Protein AF-A0A3S0NM62-F1 (afdb_monomer)

Solvent-accessible surface area (backbone atoms only — not comparable to full-atom values): 5933 Å² total; per-residue (Å²): 123,70,68,58,61,54,50,38,51,45,35,31,44,70,66,67,36,53,79,73,61,80,57,95,43,70,70,61,40,52,54,52,49,54,52,41,50,56,54,24,48,51,54,47,48,54,57,48,48,42,70,76,36,64,81,37,45,28,71,79,81,40,53,74,68,56,49,54,49,53,33,61,77,67,74,45,89,70,75,88,74,76,75,50,36,35,63,69,49,53,61,52,57,39,38,78,74,70,48,84,130

pLDDT: mean 85.14, std 9.84, range [56.03, 95.38]

Radius of gyration: 15.92 Å; Cα contacts (8 Å, |Δi|>4): 73; chains: 1; bounding box: 34×30×42 Å

Secondary structure (DSSP, 8-state):
-THHHHHHHHIIIIIS-GGG---SSHHHHHHHHHHHHHHHHHHHHHHHHHHH-TT-BGGGTS-HHHHHHHHHHTT-----SS--BHHHHHHHHHHHTT---

Mean predicted aligned error: 6.19 Å

Foldseek 3Di:
DVVLVVQLVCCLCVVVVLVVPPDPDPVVSVVVSVVSSVVSVLVSVLVVVCVVDVQAFLVVNDDPVRVVVLCVVVVHCPPPPSRHTSNVCVVSVVVVVVDDD

Sequence (101 aa):
MRWKIELFHKILKSGCKAEDFKLRTAQRLTNIIAIFCVVSWRISWMTMLNRACKNCPARAALTPGEIGLLQRMIKKKIVDDGLSLLSQYLPQIAKLGGYLA

Structure (mmCIF, N/CA/C/O backbone):
data_AF-A0A3S0NM62-F1
#
_entry.id   AF-A0A3S0NM62-F1
#
loop_
_atom_site.group_PDB
_atom_site.id
_atom_site.type_symbol
_atom_site.label_atom_id
_atom_site.label_alt_id
_atom_site.label_comp_id
_atom_site.label_asym_id
_atom_site.label_entity_id
_atom_site.label_seq_id
_atom_site.pdbx_PDB_ins_code
_atom_site.Cartn_x
_atom_site.Cartn_y
_atom_site.Cartn_z
_atom_site.occupancy
_atom_site.B_iso_or_equiv
_atom_site.auth_seq_id
_atom_site.auth_comp_id
_atom_site.auth_asym_id
_atom_site.auth_atom_id
_atom_site.pdbx_PDB_model_num
ATOM 1 N N . MET A 1 1 ? 9.486 -14.869 8.705 1.00 69.44 1 MET A N 1
ATOM 2 C CA . MET A 1 1 ? 8.630 -13.891 7.981 1.00 69.44 1 MET A CA 1
ATOM 3 C C . MET A 1 1 ? 7.862 -12.905 8.888 1.00 69.44 1 MET A C 1
ATOM 5 O O . MET A 1 1 ? 7.010 -12.181 8.385 1.00 69.44 1 MET A O 1
ATOM 9 N N . ARG A 1 2 ? 8.193 -12.785 10.186 1.00 86.19 2 ARG A N 1
ATOM 10 C CA . ARG A 1 2 ? 7.465 -11.956 11.169 1.00 86.19 2 ARG A CA 1
ATOM 11 C C . ARG A 1 2 ? 7.409 -10.450 10.846 1.00 86.19 2 ARG A C 1
ATOM 13 O O . ARG A 1 2 ? 6.364 -9.833 10.973 1.00 86.19 2 ARG A O 1
ATOM 20 N N . TRP A 1 3 ? 8.487 -9.874 10.323 1.00 89.50 3 TRP A N 1
ATOM 21 C CA . TRP A 1 3 ? 8.566 -8.436 10.026 1.00 89.50 3 TRP A CA 1
ATOM 22 C C . TRP A 1 3 ? 7.538 -7.914 9.007 1.00 89.50 3 TRP A C 1
ATOM 24 O O . TRP A 1 3 ? 7.217 -6.728 9.001 1.00 89.50 3 TRP A O 1
ATOM 34 N N . LYS A 1 4 ? 6.998 -8.777 8.136 1.00 87.56 4 LYS A N 1
ATOM 35 C CA . LYS A 1 4 ? 6.038 -8.358 7.101 1.00 87.56 4 LYS A CA 1
ATOM 36 C C . LYS A 1 4 ? 4.693 -7.933 7.701 1.00 87.56 4 LYS A C 1
ATOM 38 O O . LYS A 1 4 ? 4.122 -6.942 7.253 1.00 87.56 4 LYS A O 1
ATOM 43 N N . ILE A 1 5 ? 4.210 -8.651 8.721 1.00 90.56 5 ILE A N 1
ATOM 44 C CA . ILE A 1 5 ? 2.943 -8.312 9.386 1.00 90.56 5 ILE A CA 1
ATOM 45 C C . ILE A 1 5 ? 3.090 -7.054 10.252 1.00 90.56 5 ILE A C 1
ATOM 47 O O . ILE A 1 5 ? 2.197 -6.212 10.278 1.00 90.56 5 ILE A O 1
ATOM 51 N N . GLU A 1 6 ? 4.256 -6.863 10.872 1.00 92.94 6 GLU A N 1
ATOM 52 C CA . GLU A 1 6 ? 4.571 -5.645 11.627 1.00 92.94 6 GLU A CA 1
ATOM 53 C C . GLU A 1 6 ? 4.621 -4.417 10.706 1.00 92.94 6 GLU A C 1
ATOM 55 O O . GLU A 1 6 ? 4.068 -3.369 11.040 1.00 92.94 6 GLU A O 1
ATOM 60 N N . LEU A 1 7 ? 5.195 -4.553 9.503 1.00 91.75 7 LEU A N 1
ATOM 61 C CA . LEU A 1 7 ? 5.188 -3.486 8.501 1.00 91.75 7 LEU A CA 1
ATOM 6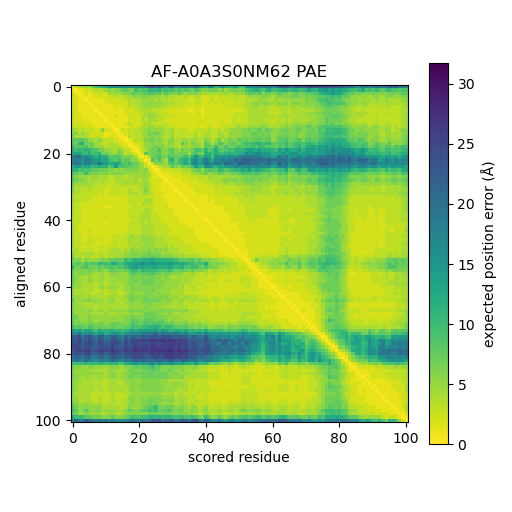2 C C . LEU A 1 7 ? 3.769 -3.153 8.022 1.00 91.75 7 LEU A C 1
ATOM 64 O O . LEU A 1 7 ? 3.444 -1.977 7.875 1.00 91.75 7 LEU A O 1
ATOM 68 N N . PHE A 1 8 ? 2.913 -4.158 7.812 1.00 92.31 8 PHE A N 1
ATOM 69 C CA . PHE A 1 8 ? 1.508 -3.929 7.471 1.00 92.31 8 PHE A CA 1
ATOM 70 C C . PHE A 1 8 ? 0.784 -3.134 8.568 1.00 92.31 8 PHE A C 1
ATOM 72 O O . PHE A 1 8 ? 0.167 -2.114 8.267 1.00 92.31 8 PHE A O 1
ATOM 79 N N . HIS A 1 9 ? 0.924 -3.527 9.839 1.00 91.81 9 HIS A N 1
ATOM 80 C CA . HIS A 1 9 ? 0.344 -2.770 10.952 1.00 91.81 9 HIS A CA 1
ATOM 81 C C . HIS A 1 9 ? 0.927 -1.360 11.071 1.00 91.81 9 HIS A C 1
ATOM 83 O O . HIS A 1 9 ? 0.191 -0.430 11.390 1.00 91.81 9 HIS A O 1
ATOM 89 N N . LYS A 1 10 ? 2.215 -1.167 10.763 1.00 92.69 10 LYS A N 1
ATOM 90 C CA . LYS A 1 10 ? 2.828 0.166 10.716 1.00 92.69 10 LYS A CA 1
ATOM 91 C C . LYS A 1 10 ? 2.201 1.045 9.631 1.00 92.69 10 LYS A C 1
ATOM 93 O O . LYS A 1 10 ? 1.912 2.209 9.893 1.00 92.69 10 LYS A O 1
ATOM 98 N N . ILE A 1 11 ? 1.958 0.502 8.436 1.00 92.50 11 ILE A N 1
ATOM 99 C CA . ILE A 1 11 ? 1.278 1.228 7.350 1.00 92.50 11 ILE A CA 1
ATOM 100 C C . ILE A 1 11 ? -0.156 1.572 7.765 1.00 92.50 11 ILE A C 1
ATOM 102 O O . ILE A 1 11 ? -0.560 2.723 7.637 1.00 92.50 11 ILE A O 1
ATOM 106 N N . LEU A 1 12 ? -0.891 0.615 8.333 1.00 91.50 12 LEU A N 1
ATOM 107 C CA . LEU A 1 12 ? -2.277 0.810 8.760 1.00 91.50 12 LEU A CA 1
ATOM 108 C C . LEU A 1 12 ? -2.416 1.874 9.855 1.00 91.50 12 LEU A C 1
ATOM 110 O O . LEU A 1 12 ? -3.247 2.775 9.756 1.00 91.50 12 LEU A O 1
ATOM 114 N N . LYS A 1 13 ? -1.594 1.781 10.901 1.00 88.44 13 LYS A N 1
ATOM 115 C CA . LYS A 1 13 ? -1.708 2.645 12.078 1.00 88.44 13 LYS A CA 1
ATOM 116 C C . LYS A 1 13 ? -1.046 3.995 11.868 1.00 88.44 13 LYS A C 1
ATOM 118 O O . LYS A 1 13 ? -1.692 5.013 12.056 1.00 88.44 13 LYS A O 1
ATOM 123 N N . SER A 1 14 ? 0.218 4.017 11.451 1.00 88.56 14 SER A N 1
ATOM 124 C CA . SER A 1 14 ? 0.989 5.260 11.325 1.00 88.56 14 SER A CA 1
ATOM 125 C C . SER A 1 14 ? 0.870 5.900 9.941 1.00 88.56 14 SER A C 1
ATOM 127 O O . SER A 1 14 ? 0.914 7.120 9.837 1.00 88.56 14 SER A O 1
ATOM 129 N N . GLY A 1 15 ? 0.729 5.097 8.881 1.00 85.38 15 GLY A N 1
ATOM 130 C CA . GLY A 1 15 ? 0.592 5.595 7.508 1.00 85.38 15 GLY A CA 1
ATOM 131 C C . GLY A 1 15 ? -0.811 6.129 7.224 1.00 85.38 15 GLY A C 1
ATOM 132 O O . GLY A 1 15 ? -0.977 7.311 6.942 1.00 85.38 15 GLY A O 1
ATOM 133 N N . CYS A 1 16 ? -1.830 5.276 7.351 1.00 84.88 16 CYS A N 1
ATOM 134 C CA . CYS A 1 16 ? -3.232 5.667 7.172 1.00 84.88 16 CYS A CA 1
ATOM 135 C C . CYS A 1 16 ? -3.817 6.415 8.379 1.00 84.88 16 CYS A C 1
ATOM 137 O O . CYS A 1 16 ? -4.949 6.885 8.296 1.00 84.88 16 CYS A O 1
ATOM 139 N N . LYS A 1 17 ? -3.065 6.525 9.486 1.00 83.81 17 LYS A N 1
ATOM 140 C CA . LYS A 1 17 ? -3.497 7.196 10.721 1.00 83.81 17 LYS A CA 1
ATOM 141 C C . LYS A 1 17 ? -4.838 6.672 11.233 1.00 83.81 17 LYS A C 1
ATOM 143 O O . LYS A 1 17 ? -5.674 7.435 11.704 1.00 83.81 17 LYS A O 1
ATOM 148 N N . ALA A 1 18 ? -5.059 5.358 11.125 1.00 78.44 18 ALA A N 1
ATOM 149 C CA . ALA A 1 18 ? -6.353 4.746 11.425 1.00 78.44 18 ALA A CA 1
ATOM 150 C C . ALA A 1 18 ? -6.865 5.070 12.843 1.00 78.44 18 ALA A C 1
ATOM 152 O O . ALA A 1 18 ? -8.069 5.192 13.045 1.00 78.44 18 ALA A O 1
ATOM 153 N N . GLU A 1 19 ? -5.955 5.248 13.804 1.00 77.25 19 GLU A N 1
ATOM 154 C CA . GLU A 1 19 ? -6.267 5.543 15.209 1.00 77.25 19 GLU A CA 1
ATOM 155 C C . GLU A 1 19 ? -6.642 7.021 15.455 1.00 77.25 19 GLU A C 1
ATOM 157 O O . GLU A 1 19 ? -7.305 7.327 16.446 1.00 77.25 19 GLU A O 1
ATOM 162 N N . ASP A 1 20 ? -6.308 7.931 14.531 1.00 79.75 20 ASP A N 1
ATOM 163 C CA . ASP A 1 20 ? -6.660 9.356 14.631 1.00 79.75 20 ASP A CA 1
ATOM 164 C C . ASP A 1 20 ? -8.129 9.615 14.247 1.00 79.75 20 ASP A C 1
ATOM 166 O O . ASP A 1 20 ? -8.716 10.640 14.612 1.00 79.75 20 ASP A O 1
ATOM 170 N N . PHE 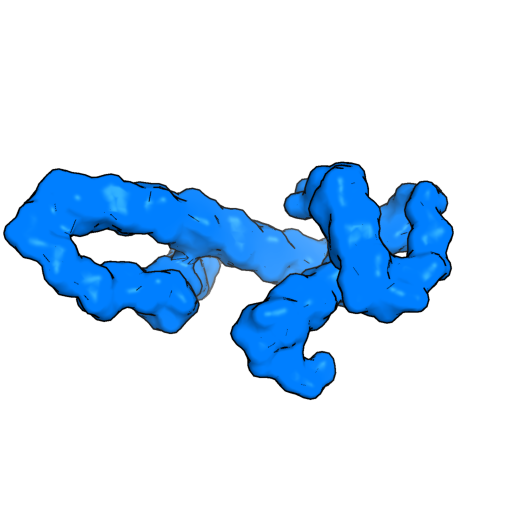A 1 21 ? -8.765 8.673 13.540 1.00 73.06 21 PHE A N 1
ATOM 171 C CA . PHE A 1 21 ? -10.173 8.755 13.162 1.00 73.06 21 PHE A CA 1
ATOM 172 C C . PHE A 1 21 ? -11.075 8.433 14.360 1.00 73.06 21 PHE A C 1
ATOM 174 O O . PHE A 1 21 ? -11.580 7.323 14.520 1.00 73.06 21 PHE A O 1
ATOM 181 N N . LYS A 1 22 ? -11.331 9.446 15.196 1.00 70.31 22 LYS A N 1
ATOM 182 C CA . LYS A 1 22 ? -12.251 9.392 16.350 1.00 70.31 22 LYS A CA 1
ATOM 183 C C . LYS A 1 22 ? -13.726 9.381 15.923 1.00 70.31 22 LYS A C 1
ATOM 185 O O . LYS A 1 22 ? -14.503 10.280 16.251 1.00 70.31 22 LYS A O 1
ATOM 190 N N . LEU A 1 23 ? -14.124 8.378 15.145 1.00 72.69 23 LEU A N 1
ATOM 191 C CA . LEU A 1 23 ? -15.513 8.199 14.730 1.00 72.69 23 LEU A CA 1
ATOM 192 C C . LEU A 1 23 ? -16.370 7.775 15.929 1.00 72.69 23 LEU A C 1
ATOM 194 O O . LEU A 1 23 ? -16.037 6.846 16.656 1.00 72.69 23 LEU A O 1
ATOM 198 N N . ARG A 1 24 ? -17.504 8.459 16.118 1.00 72.56 24 ARG A N 1
ATOM 199 C CA . ARG A 1 24 ? -18.343 8.362 17.329 1.00 72.56 24 ARG A CA 1
ATOM 200 C C . ARG A 1 24 ? -19.128 7.050 17.479 1.00 72.56 24 ARG A C 1
ATOM 202 O O . ARG A 1 24 ? -19.776 6.853 18.497 1.00 72.56 24 ARG A O 1
ATOM 209 N N . THR A 1 25 ? -19.103 6.167 16.480 1.00 81.56 25 THR A N 1
ATOM 210 C CA . THR A 1 25 ? -19.872 4.909 16.474 1.00 81.56 25 THR A CA 1
ATOM 211 C C . THR A 1 25 ? -18.997 3.748 16.024 1.00 81.56 25 THR A C 1
ATOM 213 O O . THR A 1 25 ? -18.308 3.879 15.006 1.00 81.56 25 THR A O 1
ATOM 216 N N . ALA A 1 26 ? -19.113 2.599 16.696 1.00 82.31 26 ALA A N 1
ATOM 217 C CA . ALA A 1 26 ? -18.368 1.380 16.373 1.00 82.31 26 ALA A CA 1
ATOM 218 C C . ALA A 1 26 ? -18.500 0.976 14.893 1.00 82.31 26 ALA A C 1
ATOM 220 O O . ALA A 1 26 ? -17.497 0.725 14.240 1.00 82.31 26 ALA A O 1
ATOM 221 N N . GLN A 1 27 ? -19.707 1.029 14.317 1.00 85.50 27 GLN A N 1
ATOM 222 C CA . GLN A 1 27 ? -19.937 0.647 12.917 1.00 85.50 27 GLN A CA 1
ATOM 223 C C . GLN A 1 27 ? -19.160 1.516 11.911 1.00 85.50 27 GLN A C 1
ATOM 225 O O . GLN A 1 27 ? -18.548 1.002 10.978 1.00 85.50 27 GLN A O 1
ATOM 230 N N . ARG A 1 28 ? -19.135 2.843 12.103 1.00 85.19 28 ARG A N 1
ATOM 231 C CA . ARG A 1 28 ? -18.362 3.748 11.229 1.00 85.19 28 ARG A CA 1
ATOM 232 C C . ARG A 1 28 ? -16.857 3.531 11.381 1.00 85.19 28 ARG A C 1
ATOM 234 O O . ARG A 1 28 ? -16.137 3.615 10.389 1.00 85.19 28 ARG A O 1
ATOM 241 N N . LEU A 1 29 ? -16.403 3.225 12.597 1.00 85.00 29 LEU A N 1
ATOM 242 C CA . LEU A 1 29 ? -15.013 2.872 12.868 1.00 85.00 29 LEU A CA 1
ATOM 243 C C . LEU A 1 29 ? -14.622 1.566 12.159 1.00 85.00 29 LEU A C 1
ATOM 245 O O . LEU A 1 29 ? -13.601 1.517 11.480 1.00 85.00 29 LEU A O 1
ATOM 249 N N . THR A 1 30 ? -15.455 0.529 12.229 1.00 87.56 30 THR A N 1
ATOM 250 C CA . THR A 1 30 ? -15.207 -0.735 11.522 1.00 87.56 30 THR A CA 1
ATOM 251 C C . THR A 1 30 ? -15.128 -0.529 10.010 1.00 87.56 30 THR A C 1
ATOM 253 O O . THR A 1 30 ? -14.202 -1.031 9.374 1.00 87.56 30 THR A O 1
ATOM 256 N N . ASN A 1 31 ? -16.039 0.262 9.434 1.00 90.62 31 ASN A N 1
ATOM 257 C CA . ASN A 1 31 ? -16.051 0.525 7.995 1.00 90.62 31 ASN A CA 1
ATOM 258 C C . ASN A 1 31 ? -14.780 1.243 7.522 1.00 90.62 31 ASN A C 1
ATOM 260 O O . ASN A 1 31 ? -14.200 0.856 6.508 1.00 90.62 31 ASN A O 1
ATOM 264 N N . ILE A 1 32 ? -14.317 2.266 8.251 1.00 89.56 32 ILE A N 1
ATOM 265 C CA . ILE A 1 32 ? -13.105 2.987 7.845 1.00 89.56 32 ILE A CA 1
ATOM 266 C C . ILE A 1 32 ? -11.849 2.128 8.016 1.00 89.56 32 ILE A C 1
ATOM 268 O O . ILE A 1 32 ? -10.981 2.138 7.146 1.00 89.56 32 ILE A O 1
ATOM 272 N N . ILE A 1 33 ? -11.779 1.320 9.081 1.00 89.81 33 ILE A N 1
ATOM 273 C CA . ILE A 1 33 ? -10.673 0.380 9.290 1.00 89.81 33 ILE A CA 1
ATOM 274 C C . ILE A 1 33 ? -10.634 -0.646 8.156 1.00 89.81 33 ILE A C 1
ATOM 276 O O . ILE A 1 33 ? -9.558 -0.918 7.632 1.00 89.81 33 ILE A O 1
ATOM 280 N N . ALA A 1 34 ? -11.784 -1.170 7.723 1.00 92.88 34 ALA A N 1
ATOM 281 C CA . ALA A 1 34 ? -11.849 -2.105 6.602 1.00 92.88 34 ALA A CA 1
ATOM 282 C C . ALA A 1 34 ? -11.278 -1.494 5.310 1.00 92.88 34 ALA A C 1
ATOM 284 O O . ALA A 1 34 ? -10.462 -2.125 4.636 1.00 92.88 34 ALA A O 1
ATOM 285 N N . ILE A 1 35 ? -11.630 -0.240 5.004 1.00 93.00 35 ILE A N 1
ATOM 286 C CA . ILE A 1 35 ? -11.075 0.492 3.855 1.00 93.00 35 ILE A CA 1
ATOM 287 C C . ILE A 1 35 ? -9.560 0.669 4.014 1.00 93.00 35 ILE A C 1
ATOM 289 O O . ILE A 1 35 ? -8.796 0.373 3.090 1.00 93.00 35 ILE A O 1
ATOM 293 N N . PHE A 1 36 ? -9.097 1.093 5.192 1.00 93.19 36 PHE A N 1
ATOM 294 C CA . PHE A 1 36 ? -7.668 1.258 5.446 1.00 93.19 36 PHE A CA 1
ATOM 295 C C . PHE A 1 36 ? -6.892 -0.052 5.376 1.00 93.19 36 PHE A C 1
ATOM 297 O O . PHE A 1 36 ? -5.750 -0.030 4.923 1.00 93.19 36 PHE A O 1
ATOM 304 N N . CYS A 1 37 ? -7.483 -1.191 5.734 1.00 94.06 37 CYS A N 1
ATOM 305 C CA . CYS A 1 37 ? -6.856 -2.498 5.555 1.00 94.06 37 CYS A CA 1
ATOM 306 C C . CYS A 1 37 ? -6.569 -2.787 4.075 1.00 94.06 37 CYS A C 1
ATOM 308 O O . CYS A 1 37 ? -5.455 -3.198 3.748 1.00 94.06 37 CYS A O 1
ATOM 310 N N . VAL A 1 38 ? -7.521 -2.517 3.174 1.00 95.38 38 VAL A N 1
ATOM 311 C CA . VAL A 1 38 ? -7.341 -2.719 1.723 1.00 95.38 38 VAL A CA 1
ATOM 312 C C . VAL A 1 38 ? -6.250 -1.799 1.172 1.00 95.38 38 VAL A C 1
ATOM 314 O O . VAL A 1 38 ? -5.344 -2.256 0.470 1.00 95.38 38 VAL A O 1
ATOM 317 N N . VAL A 1 39 ? -6.285 -0.515 1.537 1.00 93.31 39 VAL A N 1
ATOM 318 C CA . VAL A 1 39 ? -5.279 0.472 1.108 1.00 93.31 39 VAL A CA 1
ATOM 319 C C . VAL A 1 39 ? -3.891 0.109 1.644 1.00 93.31 39 VAL A C 1
ATOM 321 O O . VAL A 1 39 ? -2.917 0.066 0.891 1.00 93.31 39 VAL A O 1
ATOM 324 N N . SER A 1 40 ? -3.796 -0.227 2.931 1.00 94.00 40 SER A N 1
ATOM 325 C CA . SER A 1 40 ? -2.539 -0.604 3.587 1.00 94.00 40 SER A CA 1
ATOM 326 C C . SER A 1 40 ? -1.945 -1.869 2.987 1.00 94.00 40 SER A C 1
ATOM 328 O O . SER A 1 40 ? -0.733 -1.947 2.777 1.00 94.00 40 SER A O 1
ATOM 330 N N . TRP A 1 41 ? -2.792 -2.851 2.669 1.00 94.94 41 TRP A N 1
ATOM 331 C CA . TRP A 1 41 ? -2.367 -4.066 1.989 1.00 94.94 41 TRP A CA 1
ATOM 332 C C . TRP A 1 41 ? -1.789 -3.733 0.617 1.00 94.94 41 TRP A C 1
ATOM 334 O O . TRP A 1 41 ? -0.689 -4.186 0.304 1.00 94.94 41 TRP A O 1
ATOM 344 N N . ARG A 1 42 ? -2.469 -2.883 -0.165 1.00 95.00 42 ARG A N 1
ATOM 345 C CA . ARG A 1 42 ? -2.003 -2.486 -1.497 1.00 95.00 42 ARG A CA 1
ATOM 346 C C . ARG A 1 42 ? -0.641 -1.796 -1.433 1.00 95.00 42 ARG A C 1
ATOM 348 O O . ARG A 1 42 ? 0.262 -2.178 -2.172 1.00 95.00 42 ARG A O 1
ATOM 355 N N . ILE A 1 43 ? -0.461 -0.841 -0.519 1.00 92.69 43 ILE A N 1
ATOM 356 C CA . ILE A 1 43 ? 0.819 -0.140 -0.313 1.00 92.69 43 ILE A CA 1
ATOM 357 C C . ILE A 1 43 ? 1.921 -1.126 0.097 1.00 92.69 43 ILE A C 1
ATOM 359 O O . ILE A 1 43 ? 3.016 -1.111 -0.477 1.00 92.69 43 ILE A O 1
ATOM 363 N N . SER A 1 44 ? 1.631 -1.998 1.069 1.00 93.50 44 SER A N 1
ATOM 364 C CA . SER A 1 44 ? 2.579 -3.000 1.564 1.00 93.50 44 SER A CA 1
ATOM 365 C C . SER A 1 44 ? 3.014 -3.940 0.441 1.00 93.50 44 SER A C 1
ATOM 367 O O . SER A 1 44 ? 4.208 -4.121 0.201 1.00 93.50 44 SER A O 1
ATOM 369 N N . TRP A 1 45 ? 2.050 -4.457 -0.320 1.00 94.12 45 TRP A N 1
ATOM 370 C CA . TRP A 1 45 ? 2.286 -5.360 -1.436 1.00 94.12 45 TRP A CA 1
ATOM 371 C C . TRP A 1 45 ? 3.115 -4.712 -2.549 1.00 94.12 45 TRP A C 1
ATOM 373 O O . TRP A 1 45 ? 4.128 -5.285 -2.937 1.00 94.12 45 TRP A O 1
ATOM 383 N N . MET A 1 46 ? 2.773 -3.503 -3.007 1.00 93.06 46 MET A N 1
ATOM 384 C CA . MET A 1 46 ? 3.545 -2.807 -4.050 1.00 93.06 46 MET A CA 1
ATOM 385 C C . MET A 1 46 ? 4.987 -2.518 -3.610 1.00 93.06 46 MET A C 1
ATOM 387 O O . MET A 1 46 ? 5.935 -2.724 -4.370 1.00 93.06 46 MET A O 1
ATOM 391 N N . THR A 1 47 ? 5.167 -2.092 -2.356 1.00 91.06 47 THR A N 1
ATOM 392 C CA . THR A 1 47 ? 6.494 -1.838 -1.778 1.00 91.06 47 THR A CA 1
ATOM 393 C C . THR A 1 47 ? 7.327 -3.116 -1.740 1.00 91.06 47 THR A C 1
ATOM 395 O O . THR A 1 47 ? 8.509 -3.118 -2.084 1.00 91.06 47 THR A O 1
ATOM 398 N N . MET A 1 48 ? 6.712 -4.221 -1.325 1.00 91.94 48 MET A N 1
ATOM 399 C CA . MET A 1 48 ? 7.358 -5.524 -1.270 1.00 91.94 48 MET A CA 1
ATOM 400 C C . MET A 1 48 ? 7.672 -6.086 -2.655 1.00 91.94 48 MET A C 1
ATOM 402 O O . MET A 1 48 ? 8.765 -6.614 -2.846 1.00 91.94 48 MET A O 1
ATOM 406 N N . LEU A 1 49 ? 6.757 -5.938 -3.612 1.00 92.38 49 LEU A N 1
ATOM 407 C CA . LEU A 1 49 ? 6.927 -6.380 -4.992 1.00 92.38 49 LEU A CA 1
ATOM 408 C C . LEU A 1 49 ? 8.160 -5.728 -5.622 1.00 92.38 49 LEU A C 1
ATOM 410 O O . LEU A 1 49 ? 9.021 -6.423 -6.152 1.00 92.38 49 LEU A O 1
ATOM 414 N N . ASN A 1 50 ? 8.306 -4.413 -5.463 1.00 90.62 50 ASN A N 1
ATOM 415 C CA . ASN A 1 50 ? 9.459 -3.679 -5.979 1.00 90.62 50 ASN A CA 1
ATOM 416 C C . ASN A 1 50 ? 10.786 -4.058 -5.299 1.00 90.62 50 ASN A C 1
ATOM 418 O O . ASN A 1 50 ? 11.842 -4.028 -5.926 1.00 90.62 50 ASN A O 1
ATOM 422 N N . ARG A 1 51 ? 10.750 -4.434 -4.013 1.00 89.75 51 ARG A N 1
ATOM 423 C CA . ARG A 1 51 ? 11.938 -4.937 -3.300 1.00 89.75 51 ARG A CA 1
ATOM 424 C C . ARG A 1 51 ? 12.333 -6.338 -3.761 1.00 89.75 51 ARG A C 1
ATOM 426 O O . ARG A 1 51 ? 13.522 -6.616 -3.865 1.00 89.75 51 ARG A O 1
ATOM 433 N N . ALA A 1 52 ? 11.353 -7.205 -4.007 1.00 91.00 52 ALA A N 1
ATOM 434 C CA . ALA A 1 52 ? 11.580 -8.584 -4.430 1.00 91.00 52 ALA A CA 1
ATOM 435 C C . ALA A 1 52 ? 12.011 -8.680 -5.901 1.00 91.00 52 ALA A C 1
ATOM 437 O O . ALA A 1 52 ? 12.840 -9.517 -6.242 1.00 91.00 52 ALA A O 1
ATOM 438 N N . CYS A 1 53 ? 11.476 -7.818 -6.768 1.00 88.44 53 CYS A N 1
ATOM 439 C CA . 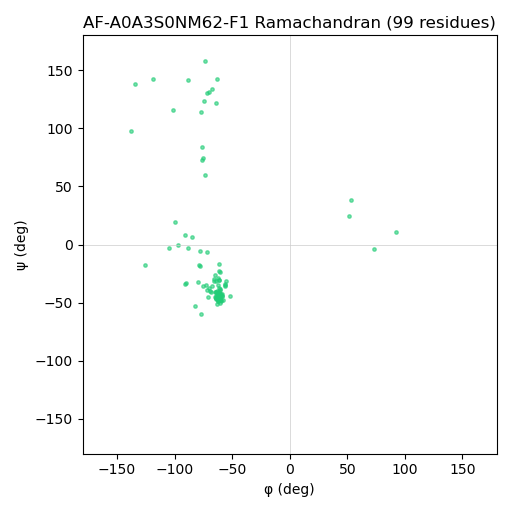CYS A 1 53 ? 11.781 -7.798 -8.192 1.00 88.44 53 CYS A CA 1
ATOM 440 C C . CYS A 1 53 ? 11.956 -6.352 -8.675 1.00 88.44 53 CYS A C 1
ATOM 442 O O . CYS A 1 53 ? 10.988 -5.661 -8.993 1.00 88.44 53 CYS A O 1
ATOM 444 N N . LYS A 1 54 ? 13.212 -5.894 -8.764 1.00 80.94 54 LYS A N 1
ATOM 445 C CA . LYS A 1 54 ? 13.540 -4.534 -9.239 1.00 80.94 54 LYS A CA 1
ATOM 446 C C . LYS A 1 54 ? 13.165 -4.297 -10.707 1.00 80.94 54 LYS A C 1
ATOM 448 O O . LYS A 1 54 ? 12.893 -3.158 -11.086 1.00 80.94 54 LYS A O 1
ATOM 453 N N . ASN A 1 55 ? 13.119 -5.370 -11.498 1.00 85.75 55 ASN A N 1
ATOM 454 C CA . ASN A 1 55 ? 12.823 -5.337 -12.931 1.00 85.75 55 ASN A CA 1
ATOM 455 C C . ASN A 1 55 ? 11.357 -5.704 -13.233 1.00 85.75 55 ASN A C 1
ATOM 457 O O . ASN A 1 55 ? 11.030 -6.106 -14.346 1.00 85.75 55 ASN A O 1
ATOM 461 N N . CYS A 1 56 ? 10.470 -5.609 -12.238 1.00 88.75 56 CYS A N 1
ATOM 462 C CA . CYS A 1 56 ? 9.059 -5.930 -12.412 1.00 88.75 56 CYS A CA 1
ATOM 463 C C . CYS A 1 56 ? 8.389 -4.901 -13.344 1.00 88.75 56 CYS A C 1
ATOM 465 O O . CYS A 1 56 ? 8.583 -3.694 -13.140 1.00 88.75 56 CYS A O 1
ATOM 467 N N . PRO A 1 57 ? 7.592 -5.332 -14.341 1.00 90.00 57 PRO A N 1
ATOM 468 C CA . PRO A 1 57 ? 6.866 -4.404 -15.199 1.00 90.00 57 PRO A CA 1
ATOM 469 C C . PRO A 1 57 ? 5.851 -3.604 -14.377 1.00 90.00 57 PRO A C 1
ATOM 471 O O . PRO A 1 57 ? 5.195 -4.141 -13.485 1.00 90.00 57 PRO A O 1
ATOM 474 N N . ALA A 1 58 ? 5.669 -2.322 -14.697 1.00 89.31 58 ALA A N 1
ATOM 475 C CA . ALA A 1 58 ? 4.727 -1.448 -13.993 1.00 89.31 58 ALA A CA 1
ATOM 476 C C . ALA A 1 58 ? 3.293 -2.000 -14.002 1.00 89.31 58 ALA A C 1
ATOM 478 O O . ALA A 1 58 ? 2.582 -1.903 -13.001 1.00 89.31 58 ALA A O 1
ATOM 479 N N . ARG A 1 59 ? 2.911 -2.677 -15.093 1.00 90.06 59 ARG A N 1
ATOM 480 C CA . ARG A 1 59 ? 1.611 -3.346 -15.258 1.00 90.06 59 ARG A CA 1
ATOM 481 C C . ARG A 1 59 ? 1.339 -4.459 -14.243 1.00 90.06 59 ARG A C 1
ATOM 483 O O . ARG A 1 59 ? 0.190 -4.846 -14.074 1.00 90.06 59 ARG A O 1
ATOM 490 N N . ALA A 1 60 ? 2.359 -4.960 -13.543 1.00 90.44 60 ALA A N 1
ATOM 491 C CA . ALA A 1 60 ? 2.159 -5.929 -12.470 1.00 90.44 60 ALA A CA 1
ATOM 492 C C . ALA A 1 60 ? 1.393 -5.329 -11.282 1.00 90.44 60 ALA A C 1
ATOM 494 O O . ALA A 1 60 ? 0.683 -6.055 -10.597 1.00 90.44 60 ALA A O 1
ATOM 495 N N . ALA A 1 61 ? 1.525 -4.021 -11.033 1.00 91.12 61 ALA A N 1
ATOM 496 C CA . ALA A 1 61 ? 0.902 -3.345 -9.894 1.00 91.12 61 ALA A CA 1
ATOM 497 C C . ALA A 1 61 ? 0.035 -2.136 -10.263 1.00 91.12 61 ALA A C 1
ATOM 499 O O . ALA A 1 61 ? -0.774 -1.715 -9.439 1.00 91.12 61 ALA A O 1
ATOM 500 N N . LEU A 1 62 ? 0.181 -1.579 -11.461 1.00 90.94 62 LEU A N 1
ATOM 501 C CA . LEU A 1 62 ? -0.561 -0.409 -11.916 1.00 90.94 62 LEU A CA 1
ATOM 502 C C . LEU A 1 62 ? -1.389 -0.759 -13.146 1.00 90.94 62 LEU A C 1
ATOM 504 O O . LEU A 1 62 ? -0.957 -1.499 -14.028 1.00 90.94 62 LEU A O 1
ATOM 508 N N . THR A 1 63 ? -2.584 -0.198 -13.212 1.00 92.50 63 THR A N 1
ATOM 509 C CA . THR A 1 63 ? -3.445 -0.287 -14.386 1.00 92.50 63 THR A CA 1
ATOM 510 C C . THR A 1 63 ? -2.922 0.615 -15.512 1.00 92.50 63 THR A C 1
ATOM 512 O O . THR A 1 63 ? -2.229 1.603 -15.247 1.00 92.50 63 THR A O 1
ATOM 515 N N . PRO A 1 64 ? -3.278 0.347 -16.783 1.00 89.00 64 PRO A N 1
ATOM 516 C CA . PRO A 1 64 ? -2.897 1.219 -17.899 1.00 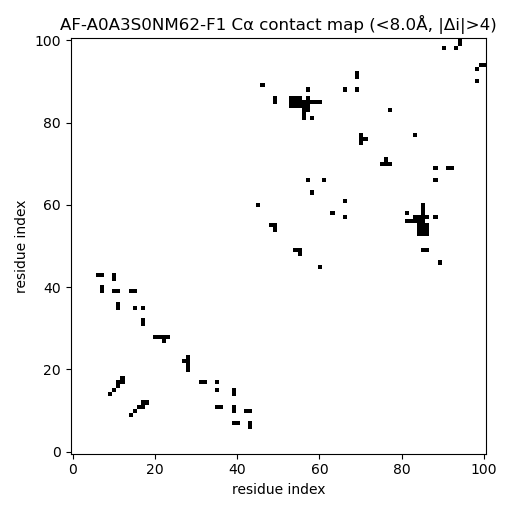89.00 64 PRO A CA 1
ATOM 517 C C . PRO A 1 64 ? -3.357 2.674 -17.712 1.00 89.00 64 PRO A C 1
ATOM 519 O O . PRO A 1 64 ? -2.637 3.604 -18.070 1.00 89.00 64 PRO A O 1
ATOM 522 N N . GLY A 1 65 ? -4.531 2.874 -17.101 1.00 90.38 65 GLY A N 1
ATOM 523 C CA . GLY A 1 65 ? -5.056 4.203 -16.782 1.00 90.38 65 GLY A CA 1
ATOM 524 C C . GLY A 1 65 ? -4.205 4.947 -15.750 1.00 90.38 65 GLY A C 1
ATOM 525 O O . GLY A 1 65 ? -3.869 6.110 -15.963 1.00 90.38 65 GLY A O 1
ATOM 526 N N . GLU A 1 66 ? -3.799 4.275 -14.668 1.00 91.06 66 GLU A N 1
ATOM 527 C CA . GLU A 1 66 ? -2.913 4.851 -13.644 1.00 91.06 66 GLU A CA 1
ATOM 528 C C . GLU A 1 66 ? -1.530 5.187 -14.212 1.00 91.06 66 GLU A C 1
ATOM 530 O O . GLU A 1 66 ? -0.990 6.255 -13.926 1.00 91.06 66 GLU A O 1
ATOM 535 N N . ILE A 1 67 ? -0.974 4.315 -15.060 1.00 89.62 67 ILE A N 1
ATOM 536 C CA . ILE A 1 67 ? 0.303 4.558 -15.745 1.00 89.62 67 ILE A CA 1
ATOM 537 C C . ILE A 1 67 ? 0.199 5.808 -16.625 1.00 89.62 67 ILE A C 1
ATOM 539 O O . ILE A 1 67 ? 1.023 6.717 -16.504 1.00 89.62 67 ILE A O 1
ATOM 543 N N . GLY A 1 68 ? -0.840 5.896 -17.462 1.00 86.88 68 GLY A N 1
ATOM 544 C CA . GLY A 1 68 ? -1.065 7.056 -18.323 1.00 86.88 68 GLY A CA 1
ATOM 545 C C . GLY A 1 68 ? -1.274 8.353 -17.535 1.00 86.88 68 GLY A C 1
ATOM 546 O O . GLY A 1 68 ? -0.769 9.406 -17.931 1.00 86.88 68 GLY A O 1
ATOM 547 N N . LEU A 1 69 ? -1.968 8.291 -16.394 1.00 89.19 69 LEU A N 1
ATOM 548 C CA . LEU A 1 69 ? -2.143 9.433 -15.496 1.00 89.19 69 LEU A CA 1
ATOM 549 C C . LEU A 1 69 ? -0.797 9.902 -14.923 1.00 89.19 69 LEU A C 1
ATOM 551 O O . LEU A 1 69 ? -0.465 11.083 -15.031 1.00 89.19 69 LEU A O 1
ATOM 555 N N . LEU A 1 70 ? -0.001 8.986 -14.363 1.00 88.38 70 LEU A N 1
ATOM 556 C CA . LEU A 1 70 ? 1.299 9.302 -13.763 1.00 88.38 70 LEU A CA 1
ATOM 557 C C . LEU A 1 70 ? 2.267 9.901 -14.791 1.00 88.38 70 LEU A C 1
ATOM 559 O O . LEU A 1 70 ? 2.918 10.908 -14.513 1.00 88.38 70 LEU A O 1
ATOM 563 N N . GLN A 1 71 ? 2.308 9.353 -16.008 1.00 85.94 71 GLN A N 1
ATOM 564 C CA . GLN A 1 71 ? 3.123 9.897 -17.100 1.00 85.94 71 GLN A CA 1
ATOM 565 C C . GLN A 1 71 ? 2.749 11.349 -17.434 1.00 85.94 71 GLN A C 1
ATOM 567 O O . GLN A 1 71 ? 3.632 12.204 -17.570 1.00 85.94 71 GLN A O 1
ATOM 572 N N . ARG A 1 72 ? 1.445 11.654 -17.510 1.00 85.19 72 ARG A N 1
ATOM 573 C CA . ARG A 1 72 ? 0.945 13.017 -17.765 1.00 85.19 72 ARG A CA 1
ATOM 574 C C . ARG A 1 72 ? 1.310 13.980 -16.642 1.00 85.19 72 ARG A C 1
ATOM 576 O O . ARG A 1 72 ? 1.781 15.079 -16.925 1.00 85.19 72 ARG A O 1
ATOM 583 N N . MET A 1 73 ? 1.143 13.570 -15.384 1.00 82.44 73 MET A N 1
ATOM 584 C CA . MET A 1 73 ? 1.442 14.416 -14.220 1.00 82.44 73 ME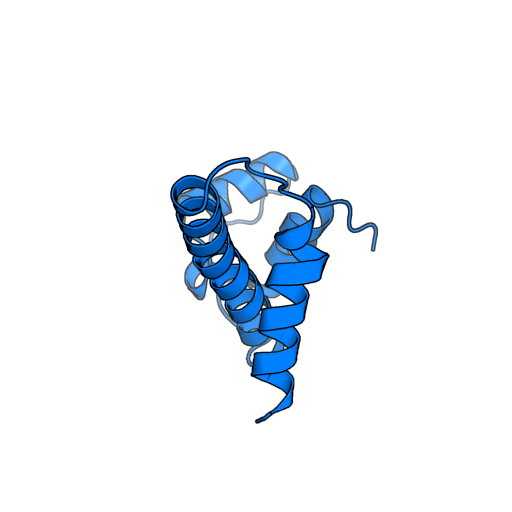T A CA 1
ATOM 585 C C . MET A 1 73 ? 2.916 14.831 -14.155 1.00 82.44 73 MET A C 1
ATOM 587 O O . MET A 1 73 ? 3.237 15.921 -13.693 1.00 82.44 73 MET A O 1
ATOM 591 N N . ILE A 1 74 ? 3.815 13.986 -14.653 1.00 76.00 74 ILE A N 1
ATOM 592 C CA . ILE A 1 74 ? 5.268 14.183 -14.541 1.00 76.00 74 ILE A CA 1
ATOM 593 C C . ILE A 1 74 ? 5.835 14.832 -15.806 1.00 76.00 74 ILE A C 1
ATOM 595 O O . ILE A 1 74 ? 7.034 15.087 -15.895 1.00 76.00 74 ILE A O 1
ATOM 599 N N . LYS A 1 75 ? 4.978 15.115 -16.799 1.00 70.44 75 LYS A N 1
ATOM 600 C CA . LYS A 1 75 ? 5.363 15.630 -18.122 1.00 70.44 75 LYS A CA 1
ATOM 601 C C . LYS A 1 75 ? 6.464 14.786 -18.781 1.00 70.44 75 LYS A C 1
ATOM 603 O O . LYS A 1 75 ? 7.213 15.279 -19.621 1.00 70.44 75 LYS A O 1
ATOM 608 N N . LYS A 1 76 ? 6.581 13.509 -18.401 1.00 65.75 76 LYS A N 1
ATOM 609 C CA . LYS A 1 76 ? 7.608 12.604 -18.910 1.00 65.75 76 LYS A CA 1
ATOM 610 C C . LYS A 1 76 ? 6.969 11.719 -19.963 1.00 65.75 76 LYS A C 1
ATOM 612 O O . LYS A 1 76 ? 6.087 10.920 -19.662 1.00 65.75 76 LYS A O 1
ATOM 617 N N . LYS A 1 77 ? 7.436 11.858 -21.202 1.00 56.81 77 LYS A N 1
ATOM 618 C CA . LYS A 1 77 ? 7.084 10.965 -22.307 1.00 56.81 77 LYS A CA 1
ATOM 619 C C . LYS A 1 77 ? 7.859 9.656 -22.116 1.00 56.81 77 LYS A C 1
ATOM 621 O O . LYS A 1 77 ? 8.891 9.439 -22.736 1.00 56.81 77 LYS A O 1
ATOM 626 N N . ILE A 1 78 ? 7.430 8.829 -21.165 1.00 57.50 78 ILE A N 1
ATOM 627 C CA . ILE A 1 78 ? 7.873 7.434 -21.126 1.00 57.50 78 ILE A CA 1
ATOM 628 C C . ILE A 1 78 ? 7.057 6.748 -22.214 1.00 57.50 78 ILE A C 1
ATOM 630 O O . ILE A 1 78 ? 5.831 6.724 -22.130 1.00 57.50 78 ILE A O 1
ATOM 634 N N . VAL A 1 79 ? 7.718 6.285 -23.270 1.00 56.03 79 VAL A N 1
ATOM 635 C CA . VAL A 1 79 ? 7.050 5.512 -24.319 1.00 56.03 79 VAL A CA 1
ATOM 636 C C . VAL A 1 79 ? 6.558 4.213 -23.656 1.00 56.03 79 VAL A C 1
ATOM 638 O O . VAL A 1 79 ? 7.323 3.547 -22.949 1.00 56.03 79 VAL A O 1
ATOM 641 N N . ASP A 1 80 ? 5.245 3.948 -23.710 1.00 57.19 80 ASP A N 1
ATOM 642 C CA . ASP A 1 80 ? 4.632 2.770 -23.075 1.00 57.19 80 ASP A CA 1
ATOM 643 C C . ASP A 1 80 ? 4.915 1.521 -23.916 1.00 57.19 80 ASP A C 1
ATOM 645 O O . ASP A 1 80 ? 4.041 0.979 -24.585 1.00 57.19 80 ASP A O 1
ATOM 649 N N . ASP A 1 81 ? 6.164 1.069 -23.874 1.00 56.03 81 ASP A N 1
ATOM 650 C CA . ASP A 1 81 ? 6.652 -0.042 -24.701 1.00 56.03 81 ASP A CA 1
ATOM 651 C C . ASP A 1 81 ? 6.487 -1.392 -23.981 1.00 56.03 81 ASP A C 1
ATOM 653 O O . ASP A 1 81 ? 7.059 -2.402 -24.376 1.00 56.03 81 ASP A O 1
ATOM 657 N N . GLY A 1 82 ? 5.798 -1.417 -22.831 1.00 58.88 82 GLY A N 1
ATOM 658 C CA . GLY A 1 82 ? 5.799 -2.564 -21.914 1.00 58.88 82 GLY A CA 1
ATOM 659 C C . GLY A 1 82 ? 7.110 -2.749 -21.130 1.00 58.88 82 GLY A C 1
ATOM 660 O O . GLY A 1 82 ? 7.170 -3.584 -20.231 1.00 58.88 82 GLY A O 1
ATOM 661 N N . LEU A 1 83 ? 8.130 -1.928 -21.403 1.00 63.91 83 LEU A N 1
ATOM 662 C CA . LEU A 1 83 ? 9.436 -1.923 -20.729 1.00 63.91 83 LEU A CA 1
ATOM 663 C C . LEU A 1 83 ? 9.481 -1.031 -19.481 1.00 63.91 83 LEU A C 1
ATOM 665 O O . LEU A 1 83 ? 10.507 -0.948 -18.804 1.00 63.91 83 LEU A O 1
ATOM 669 N N . SER A 1 84 ? 8.389 -0.326 -19.174 1.00 79.00 84 SER A N 1
ATOM 670 C CA . SER A 1 84 ? 8.377 0.610 -18.058 1.00 79.00 84 SER A CA 1
ATOM 671 C C . SER A 1 84 ? 8.329 -0.140 -16.719 1.00 79.00 84 SER A C 1
ATOM 673 O O . SER A 1 84 ? 7.468 -0.985 -16.463 1.00 79.00 84 SER A O 1
ATOM 675 N N . LEU A 1 85 ? 9.321 0.135 -15.872 1.00 88.38 85 LEU A N 1
ATOM 676 C CA . LEU A 1 85 ? 9.579 -0.609 -14.640 1.00 88.38 85 LEU A CA 1
ATOM 677 C C . LEU A 1 85 ? 8.783 -0.031 -13.471 1.00 88.38 85 LEU A C 1
ATOM 679 O O . LEU A 1 85 ? 8.709 1.186 -13.305 1.00 88.38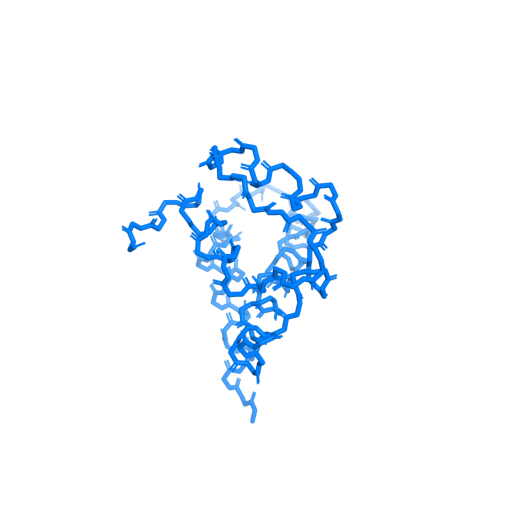 85 LEU A O 1
ATOM 683 N N . LEU A 1 86 ? 8.266 -0.891 -12.591 1.00 89.62 86 LEU A N 1
ATOM 684 C CA . LEU A 1 86 ? 7.557 -0.470 -11.377 1.00 89.62 86 LEU A CA 1
ATOM 685 C C . LEU A 1 86 ? 8.413 0.458 -10.493 1.00 89.62 86 LEU A C 1
ATOM 687 O O . LEU A 1 86 ? 7.904 1.411 -9.898 1.00 89.62 86 LEU A O 1
ATOM 691 N N . SER A 1 87 ? 9.725 0.220 -10.466 1.00 89.06 87 SER A N 1
ATOM 692 C CA . SER A 1 87 ? 10.710 1.027 -9.741 1.00 89.06 87 SER A CA 1
ATOM 693 C C . SER A 1 87 ? 10.785 2.481 -10.211 1.00 89.06 87 SER A C 1
ATOM 695 O O . SER A 1 87 ? 11.178 3.344 -9.430 1.00 89.06 87 SER A O 1
ATOM 697 N N . GLN A 1 88 ? 10.369 2.780 -11.446 1.00 87.31 88 GLN A N 1
ATOM 698 C CA . GLN A 1 88 ? 10.316 4.146 -11.966 1.00 87.31 88 GLN A CA 1
ATOM 699 C C . GLN A 1 88 ? 9.075 4.900 -11.483 1.00 87.31 88 GLN A C 1
ATOM 701 O O . GLN A 1 88 ? 9.161 6.111 -11.290 1.00 87.31 88 GLN A O 1
ATOM 706 N N . TYR A 1 89 ? 7.950 4.209 -11.268 1.00 88.62 89 TYR A N 1
ATOM 707 C CA . TYR A 1 89 ? 6.667 4.827 -10.907 1.00 88.62 89 TYR A CA 1
ATOM 708 C C . TYR A 1 89 ? 6.448 4.941 -9.398 1.00 88.62 89 TYR A C 1
ATOM 710 O O . TYR A 1 89 ? 5.866 5.920 -8.938 1.00 88.62 89 TYR A O 1
ATOM 718 N N . LEU A 1 90 ? 6.939 3.996 -8.592 1.00 90.12 90 LEU A N 1
ATOM 719 C CA . LEU A 1 90 ? 6.743 4.053 -7.137 1.00 90.12 90 LEU A CA 1
ATOM 720 C C . LEU A 1 90 ? 7.312 5.316 -6.467 1.00 90.12 90 LEU A C 1
ATOM 722 O O . LEU A 1 90 ? 6.602 5.892 -5.643 1.00 90.12 90 LEU A O 1
ATOM 726 N N . PRO A 1 91 ? 8.519 5.809 -6.813 1.00 88.88 91 PRO A N 1
ATOM 727 C CA . PRO A 1 91 ? 9.008 7.084 -6.290 1.00 88.88 91 PRO A CA 1
ATOM 728 C C . PRO A 1 91 ? 8.117 8.261 -6.690 1.00 88.88 91 PRO A C 1
ATOM 730 O O . PRO A 1 91 ? 8.002 9.225 -5.946 1.00 88.88 91 PRO A O 1
ATOM 733 N N . GLN A 1 92 ? 7.461 8.188 -7.849 1.00 88.44 92 GLN A N 1
ATOM 734 C CA . GLN A 1 92 ? 6.563 9.238 -8.327 1.00 88.44 92 GLN A CA 1
ATOM 735 C C . GLN A 1 92 ? 5.283 9.279 -7.493 1.00 88.44 92 GLN A C 1
ATOM 737 O O . GLN A 1 92 ? 4.877 10.342 -7.036 1.00 88.44 92 GLN A O 1
ATOM 742 N N . ILE A 1 93 ? 4.700 8.109 -7.222 1.00 90.56 93 ILE A N 1
ATOM 743 C CA . 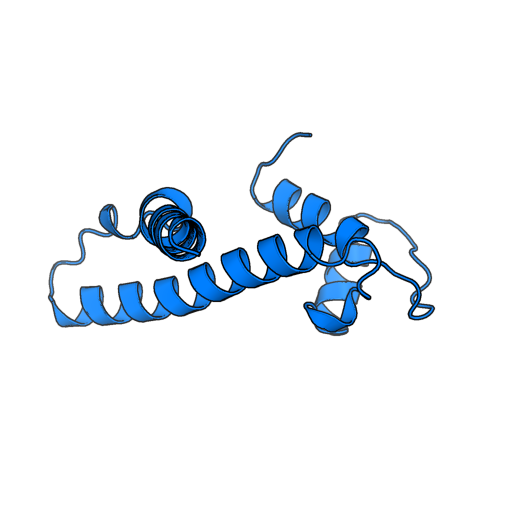ILE A 1 93 ? 3.565 7.973 -6.303 1.00 90.56 93 ILE A CA 1
ATOM 744 C C . ILE A 1 93 ? 3.962 8.468 -4.907 1.00 90.56 93 ILE A C 1
ATOM 746 O O . ILE A 1 93 ? 3.218 9.216 -4.280 1.00 90.56 93 ILE A O 1
ATOM 750 N N . ALA A 1 94 ? 5.161 8.113 -4.437 1.00 90.50 94 ALA A N 1
ATOM 751 C CA . ALA A 1 94 ? 5.669 8.591 -3.156 1.00 90.50 94 ALA A CA 1
ATOM 752 C C . ALA A 1 94 ? 5.808 10.125 -3.128 1.00 90.50 94 ALA A C 1
ATOM 754 O O . ALA A 1 94 ? 5.434 10.745 -2.133 1.00 90.50 94 ALA A O 1
ATOM 755 N N . LYS A 1 95 ? 6.288 10.748 -4.215 1.00 89.69 95 LYS A N 1
ATOM 756 C CA . LYS A 1 95 ? 6.399 12.213 -4.345 1.00 89.69 95 LYS A CA 1
ATOM 757 C C . LYS A 1 95 ? 5.050 12.913 -4.237 1.00 89.69 95 LYS A C 1
ATOM 759 O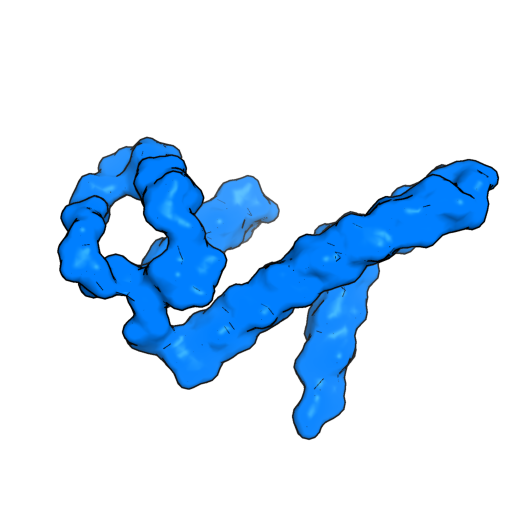 O . LYS A 1 95 ? 4.956 13.929 -3.556 1.00 89.69 95 LYS A O 1
ATOM 764 N N . LEU A 1 96 ? 3.995 12.338 -4.817 1.00 88.56 96 LEU A N 1
ATOM 765 C CA . LEU A 1 96 ? 2.628 12.846 -4.643 1.00 88.56 96 LEU A CA 1
ATOM 766 C C . LEU A 1 96 ? 2.164 12.788 -3.178 1.00 88.56 96 LEU A C 1
ATOM 768 O O . LEU A 1 96 ? 1.374 13.623 -2.751 1.00 88.56 96 LEU A O 1
ATOM 772 N N . GLY A 1 97 ? 2.681 11.834 -2.401 1.00 85.94 97 GLY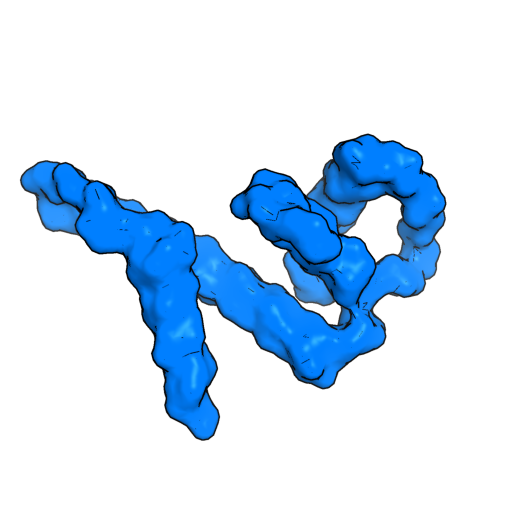 A N 1
ATOM 773 C CA . GLY A 1 97 ? 2.459 11.721 -0.958 1.00 85.94 97 GLY A CA 1
ATOM 774 C C . GLY A 1 97 ? 3.393 12.569 -0.083 1.00 85.94 97 GLY A C 1
ATOM 775 O O . GLY A 1 97 ? 3.360 12.411 1.135 1.00 85.94 97 GLY A O 1
ATOM 776 N N . GLY A 1 98 ? 4.236 13.433 -0.664 1.00 86.88 98 GLY A N 1
ATOM 777 C CA . GLY A 1 98 ? 5.155 14.310 0.076 1.00 86.88 98 GLY A CA 1
ATOM 778 C C . GLY A 1 98 ? 6.560 13.743 0.315 1.00 86.88 98 GLY A C 1
ATOM 779 O O . GLY A 1 98 ? 7.327 14.310 1.090 1.00 86.88 98 GLY A O 1
ATOM 780 N N . TYR A 1 99 ? 6.931 12.635 -0.333 1.00 88.69 99 TYR A N 1
ATOM 781 C CA . TYR A 1 99 ? 8.312 12.145 -0.324 1.00 88.69 99 TYR A CA 1
ATOM 782 C C . TYR A 1 99 ? 9.217 13.050 -1.174 1.00 88.69 99 TYR A C 1
ATOM 784 O O . TYR A 1 99 ? 8.890 13.329 -2.323 1.00 88.69 99 TYR A O 1
ATOM 792 N N . LEU A 1 100 ? 10.359 13.490 -0.639 1.00 84.38 100 LEU A N 1
ATOM 793 C CA . LEU A 1 100 ? 11.205 14.506 -1.288 1.00 84.38 100 LEU A CA 1
ATOM 794 C C . LEU A 1 100 ? 12.486 13.980 -1.959 1.00 84.38 100 LEU A C 1
ATOM 796 O O . LEU A 1 100 ? 13.188 14.783 -2.565 1.00 84.38 100 LEU A O 1
ATOM 800 N N . ALA A 1 101 ? 12.811 12.683 -1.875 1.00 63.12 101 ALA A N 1
ATOM 801 C CA . ALA A 1 101 ? 14.077 12.174 -2.427 1.00 63.12 101 ALA A CA 1
ATOM 802 C C . ALA A 1 101 ? 14.112 12.116 -3.965 1.00 63.12 101 ALA A C 1
ATOM 804 O O . ALA A 1 101 ? 13.085 11.780 -4.608 1.00 63.12 101 ALA A O 1
#